Protein AF-A0A920QF18-F1 (afdb_monomer_lite)

Radius of gyration: 19.8 Å; chains: 1; bounding box: 41×37×58 Å

Structure (mmCIF, N/CA/C/O backbone):
data_AF-A0A920QF18-F1
#
_entry.id   AF-A0A920QF18-F1
#
loop_
_atom_site.group_PDB
_atom_site.id
_atom_site.type_symbol
_atom_site.label_atom_id
_atom_site.label_alt_id
_atom_site.label_comp_id
_atom_site.label_asym_id
_atom_site.label_entity_id
_atom_site.label_seq_id
_atom_site.pdbx_PDB_ins_code
_atom_site.Cartn_x
_atom_site.Cartn_y
_atom_site.Cartn_z
_atom_site.occupancy
_atom_site.B_iso_or_equiv
_atom_site.auth_seq_id
_atom_site.auth_comp_id
_atom_site.auth_asym_id
_atom_site.auth_atom_id
_atom_site.pdbx_PDB_model_num
ATOM 1 N N . MET A 1 1 ? -6.323 17.515 19.882 1.00 60.62 1 MET A N 1
ATOM 2 C CA . MET A 1 1 ? -6.539 16.444 18.883 1.00 60.62 1 MET A CA 1
ATOM 3 C C . MET A 1 1 ? -6.198 17.002 17.514 1.00 60.62 1 MET A C 1
ATOM 5 O O . MET A 1 1 ? -6.812 17.985 17.122 1.00 60.62 1 MET A O 1
ATOM 9 N N . ILE A 1 2 ? -5.207 16.441 16.819 1.00 70.31 2 ILE A N 1
ATOM 10 C CA . ILE A 1 2 ? -4.940 16.800 15.417 1.00 70.31 2 ILE A CA 1
ATOM 11 C C . ILE A 1 2 ? -6.120 16.292 14.580 1.00 70.31 2 ILE A C 1
ATOM 13 O O . ILE A 1 2 ? -6.584 15.171 14.790 1.00 70.31 2 ILE A O 1
ATOM 17 N N . ALA A 1 3 ? -6.629 17.112 13.662 1.00 80.94 3 ALA A N 1
ATOM 18 C CA . ALA A 1 3 ? -7.686 16.688 12.751 1.00 80.94 3 ALA A CA 1
ATOM 19 C C . ALA A 1 3 ? -7.169 15.559 11.838 1.00 80.94 3 ALA A C 1
ATOM 21 O O . ALA A 1 3 ? -6.080 15.666 11.275 1.00 80.94 3 ALA A O 1
ATOM 22 N N . THR A 1 4 ? -7.951 14.494 11.649 1.00 79.25 4 THR A N 1
ATOM 23 C CA . THR A 1 4 ? -7.624 13.359 10.760 1.00 79.25 4 THR A CA 1
ATOM 24 C C . THR A 1 4 ? -7.070 13.749 9.379 1.00 79.25 4 THR A C 1
ATOM 26 O O . THR A 1 4 ? -6.056 13.169 8.994 1.00 79.25 4 THR A O 1
ATOM 29 N N . PRO A 1 5 ? -7.620 14.737 8.638 1.00 80.88 5 PRO A N 1
ATOM 30 C CA . PRO A 1 5 ? -7.041 15.139 7.350 1.00 80.88 5 PRO A CA 1
ATOM 31 C C . PRO A 1 5 ? -5.638 15.750 7.477 1.00 80.88 5 PRO A C 1
ATOM 33 O O . PRO A 1 5 ? -4.786 15.518 6.624 1.00 80.88 5 PRO A O 1
ATOM 36 N N . VAL A 1 6 ? -5.369 16.485 8.559 1.00 86.25 6 VAL A N 1
ATOM 37 C CA . VAL A 1 6 ? -4.057 17.097 8.820 1.00 86.25 6 VAL A CA 1
ATOM 38 C C . VAL A 1 6 ? -3.016 16.016 9.116 1.00 86.25 6 VAL A C 1
ATOM 40 O O . VAL A 1 6 ? -1.902 16.067 8.602 1.00 86.25 6 VAL A O 1
ATOM 43 N N . PHE A 1 7 ? -3.395 14.992 9.884 1.00 86.00 7 PHE A N 1
ATOM 44 C CA . PHE A 1 7 ? -2.533 13.839 10.141 1.00 86.00 7 PHE A CA 1
ATOM 45 C C . PHE A 1 7 ? -2.157 13.100 8.846 1.00 86.00 7 PHE A C 1
ATOM 47 O O . PHE A 1 7 ? -0.980 12.818 8.616 1.00 86.00 7 PHE A O 1
ATOM 54 N N . LEU A 1 8 ? -3.135 12.845 7.971 1.00 86.75 8 LEU A N 1
ATOM 55 C CA . LEU A 1 8 ? -2.890 12.209 6.673 1.00 86.75 8 LEU A CA 1
ATOM 56 C C . LEU A 1 8 ? -1.972 13.041 5.784 1.00 86.75 8 LEU A C 1
ATOM 58 O O . LEU A 1 8 ? -1.092 12.483 5.130 1.00 86.75 8 LEU A O 1
ATOM 62 N N . PHE A 1 9 ? -2.157 14.359 5.764 1.00 88.81 9 PHE A N 1
ATOM 63 C CA . PHE A 1 9 ? -1.316 15.254 4.981 1.00 88.81 9 PHE A CA 1
ATOM 64 C C . PHE A 1 9 ? 0.154 15.171 5.417 1.00 88.81 9 PHE A C 1
ATOM 66 O O . PHE A 1 9 ? 1.030 14.946 4.580 1.00 88.81 9 PHE A O 1
ATOM 73 N N . TYR A 1 10 ? 0.430 15.268 6.722 1.00 91.62 10 TYR A N 1
ATOM 74 C CA . TYR A 1 10 ? 1.797 15.159 7.238 1.00 91.62 10 TYR A CA 1
ATOM 75 C C . TYR A 1 10 ? 2.403 13.771 7.014 1.00 91.62 10 TYR A C 1
ATOM 77 O O . TYR A 1 10 ? 3.557 13.674 6.600 1.00 91.62 10 TYR A O 1
ATOM 85 N N . SER A 1 11 ? 1.628 12.704 7.236 1.00 90.38 11 SER A N 1
ATOM 86 C CA . SER A 1 11 ? 2.094 11.329 7.030 1.00 90.38 11 SER A CA 1
ATOM 87 C C . SER A 1 11 ? 2.480 11.066 5.570 1.00 90.38 11 SER A C 1
ATOM 89 O O . SER A 1 11 ? 3.576 10.566 5.319 1.00 90.38 11 SER A O 1
ATOM 91 N N . ASN A 1 12 ? 1.639 11.462 4.608 1.00 91.69 12 ASN A N 1
ATOM 92 C CA . ASN A 1 12 ? 1.939 11.284 3.184 1.00 91.69 12 ASN A CA 1
ATOM 93 C C . ASN A 1 12 ? 3.096 12.179 2.724 1.00 91.69 12 ASN A C 1
ATOM 95 O O . ASN A 1 12 ? 3.935 11.737 1.945 1.00 91.69 12 ASN A O 1
ATOM 99 N N . THR A 1 13 ? 3.189 13.407 3.242 1.00 93.62 13 THR A N 1
ATOM 100 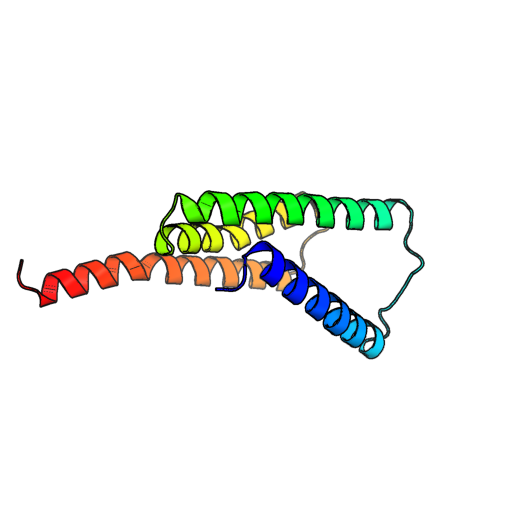C CA . THR A 1 13 ? 4.310 14.309 2.938 1.00 93.62 13 THR A CA 1
ATOM 101 C C . THR A 1 13 ? 5.634 13.703 3.395 1.00 93.62 13 THR A C 1
ATOM 103 O O . THR A 1 13 ? 6.577 13.618 2.612 1.00 93.62 13 THR A O 1
ATOM 106 N N . LEU A 1 14 ? 5.698 13.211 4.636 1.00 95.25 14 LEU A N 1
ATOM 107 C CA . LEU A 1 14 ? 6.881 12.525 5.152 1.00 95.25 14 LEU A CA 1
ATOM 108 C C . LEU A 1 14 ? 7.214 11.272 4.327 1.00 95.25 14 LEU A C 1
ATOM 110 O O . LEU A 1 14 ? 8.377 11.055 3.992 1.00 95.25 14 LEU A O 1
ATOM 114 N N . ALA A 1 15 ? 6.203 10.477 3.964 1.00 93.12 15 ALA A N 1
ATOM 115 C CA . ALA A 1 15 ? 6.388 9.278 3.152 1.00 93.12 15 ALA A CA 1
ATOM 116 C C . ALA A 1 15 ? 7.014 9.592 1.784 1.00 93.12 15 ALA A C 1
ATOM 118 O O . ALA A 1 15 ? 7.917 8.873 1.367 1.00 93.12 15 ALA A O 1
ATOM 119 N N . VAL A 1 16 ? 6.608 10.679 1.116 1.00 92.88 16 VAL A N 1
ATOM 120 C CA . VAL A 1 16 ? 7.203 11.101 -0.166 1.00 92.88 16 VAL A CA 1
ATOM 121 C C . VAL A 1 16 ? 8.698 11.381 -0.021 1.00 92.88 16 VAL A C 1
ATOM 123 O O . VAL A 1 16 ? 9.482 10.913 -0.845 1.00 92.88 16 VAL A O 1
ATOM 126 N N . PHE A 1 17 ? 9.118 12.081 1.036 1.00 94.81 17 PHE A N 1
ATOM 127 C CA . PHE A 1 17 ? 10.541 12.348 1.269 1.00 94.81 17 PHE A CA 1
ATOM 128 C C . PHE A 1 17 ? 11.330 11.074 1.580 1.00 94.81 17 PHE A C 1
ATOM 130 O O . PHE A 1 17 ? 12.421 10.887 1.044 1.00 94.81 17 PHE A O 1
ATOM 137 N N . LEU A 1 18 ? 10.776 10.180 2.404 1.00 95.94 18 LEU A N 1
ATOM 138 C CA . LEU A 1 18 ? 11.425 8.912 2.742 1.00 95.94 18 LEU A CA 1
ATOM 139 C C . LEU A 1 18 ? 11.555 7.998 1.521 1.00 95.94 18 LEU A C 1
ATOM 141 O O . LEU A 1 18 ? 12.638 7.483 1.254 1.00 95.94 18 LEU A O 1
ATOM 145 N N . VAL A 1 19 ? 10.480 7.830 0.749 1.00 93.19 19 VAL A N 1
ATOM 146 C CA . VAL A 1 19 ? 10.495 7.032 -0.484 1.00 93.19 19 VAL A CA 1
ATOM 147 C C . VAL A 1 19 ? 11.443 7.655 -1.506 1.00 93.19 19 VAL A C 1
ATOM 149 O O . VAL A 1 19 ? 12.234 6.934 -2.105 1.00 93.19 19 VAL A O 1
ATOM 152 N N . GLY A 1 20 ? 11.437 8.983 -1.657 1.00 92.12 20 GLY A N 1
ATOM 153 C CA . GLY A 1 20 ? 12.379 9.693 -2.522 1.00 92.12 20 GLY A CA 1
ATOM 154 C C . GLY A 1 20 ? 13.838 9.438 -2.136 1.00 92.12 20 GLY A C 1
ATOM 155 O O . GLY A 1 20 ? 14.649 9.111 -3.000 1.00 92.12 20 GLY A O 1
ATOM 156 N N . ALA A 1 21 ? 14.166 9.500 -0.841 1.00 94.12 21 ALA A N 1
ATOM 157 C CA . ALA A 1 21 ? 15.506 9.189 -0.343 1.00 94.12 21 ALA A CA 1
ATOM 158 C C . ALA A 1 21 ? 15.907 7.731 -0.624 1.00 94.12 21 ALA A C 1
ATOM 160 O O . ALA A 1 21 ? 17.024 7.483 -1.078 1.00 94.12 21 ALA A O 1
ATOM 161 N N . VAL A 1 22 ? 14.990 6.777 -0.418 1.00 95.25 22 VAL A N 1
ATOM 162 C CA . VAL A 1 22 ? 15.220 5.361 -0.747 1.00 95.25 22 VAL A CA 1
ATOM 163 C C . VAL A 1 22 ? 15.472 5.187 -2.243 1.00 95.25 22 VAL A C 1
ATOM 165 O O . VAL A 1 22 ? 16.438 4.530 -2.602 1.00 95.25 22 VAL A O 1
ATOM 168 N N . MET A 1 23 ? 14.669 5.812 -3.109 1.00 93.44 23 MET A N 1
ATOM 169 C CA . MET A 1 23 ? 14.818 5.697 -4.565 1.00 93.44 23 MET A CA 1
ATOM 170 C C . MET A 1 23 ? 16.136 6.276 -5.084 1.00 93.44 23 MET A C 1
ATOM 172 O O . MET A 1 23 ? 16.678 5.745 -6.054 1.00 93.44 23 MET A O 1
ATOM 176 N N . ILE A 1 24 ? 16.629 7.353 -4.464 1.00 93.94 24 ILE A N 1
ATOM 177 C CA . ILE A 1 24 ? 17.949 7.924 -4.761 1.00 93.94 24 ILE A CA 1
ATOM 178 C C . ILE A 1 24 ? 19.044 6.950 -4.319 1.00 93.94 24 ILE A C 1
ATOM 180 O O . ILE A 1 24 ? 19.952 6.671 -5.093 1.00 93.94 24 ILE A O 1
ATOM 184 N N . TYR A 1 25 ? 18.938 6.401 -3.106 1.00 95.69 25 TYR A N 1
ATOM 185 C CA . TYR A 1 25 ? 19.915 5.451 -2.571 1.00 95.69 25 TYR A CA 1
ATOM 186 C C . TYR A 1 25 ? 19.982 4.141 -3.371 1.00 95.69 25 TYR A C 1
ATOM 188 O O . TYR A 1 25 ? 21.066 3.604 -3.571 1.00 95.69 25 TYR A O 1
ATOM 196 N N . SER A 1 26 ? 18.845 3.628 -3.846 1.00 95.31 26 SER A N 1
ATOM 197 C CA . SER A 1 26 ? 18.783 2.407 -4.657 1.00 95.31 26 SER A CA 1
ATOM 198 C C . SER A 1 26 ? 19.024 2.636 -6.151 1.00 95.31 26 SER A C 1
ATOM 200 O O . SER A 1 26 ? 18.880 1.690 -6.921 1.00 95.31 26 SER A O 1
ATOM 202 N N . GLU A 1 27 ? 19.332 3.868 -6.574 1.00 90.75 27 GLU A N 1
ATOM 203 C CA . GLU A 1 27 ? 19.523 4.259 -7.983 1.00 90.75 27 GLU A CA 1
ATOM 204 C C . GLU A 1 27 ? 18.332 3.908 -8.903 1.00 90.75 27 GLU A C 1
ATOM 206 O O . GLU A 1 27 ? 18.447 3.837 -10.124 1.00 90.75 27 GLU A O 1
ATOM 211 N N . THR A 1 28 ? 17.144 3.707 -8.329 1.00 88.12 28 THR A N 1
ATOM 212 C CA . THR A 1 28 ? 15.922 3.330 -9.066 1.00 88.12 28 THR A CA 1
ATOM 213 C C . THR A 1 28 ? 15.090 4.534 -9.500 1.00 88.12 28 THR A C 1
ATOM 215 O O . THR A 1 28 ? 14.002 4.374 -10.056 1.00 88.12 28 THR A O 1
ATOM 218 N N . PHE A 1 29 ? 15.543 5.749 -9.195 1.00 87.38 29 PHE A N 1
ATOM 219 C CA . PHE A 1 29 ? 14.825 6.961 -9.556 1.00 87.38 29 PHE A CA 1
ATOM 220 C C . PHE A 1 29 ? 14.799 7.147 -11.080 1.00 87.38 29 PHE A C 1
ATOM 222 O O . PHE A 1 29 ? 15.836 7.283 -11.723 1.00 87.38 29 PHE A O 1
ATOM 229 N N . SER A 1 30 ? 13.599 7.183 -11.661 1.00 84.19 30 SER A N 1
ATOM 230 C CA . SER A 1 30 ? 13.402 7.431 -13.088 1.00 84.19 30 SER A CA 1
ATOM 231 C C . SER A 1 30 ? 12.155 8.275 -13.322 1.00 84.19 30 SER A C 1
ATOM 233 O O . SER A 1 30 ? 11.071 7.951 -12.843 1.00 84.19 30 SER A O 1
ATOM 235 N N . ILE A 1 31 ? 12.317 9.358 -14.083 1.00 80.56 31 ILE A N 1
ATOM 236 C CA . ILE A 1 31 ? 11.232 10.266 -14.495 1.00 80.56 31 ILE A CA 1
ATOM 237 C C . ILE A 1 31 ? 10.673 9.874 -15.873 1.00 80.56 31 ILE A C 1
ATOM 239 O O . ILE A 1 31 ? 9.557 10.255 -16.225 1.00 80.56 31 ILE A O 1
ATOM 243 N N . SER A 1 32 ? 11.418 9.083 -16.656 1.00 79.81 32 SER A N 1
ATOM 244 C CA . SER A 1 32 ? 10.990 8.623 -17.983 1.00 79.81 32 SER A CA 1
ATOM 245 C C . SER A 1 32 ? 9.988 7.476 -17.871 1.00 79.81 32 SER A C 1
ATOM 247 O O . SER A 1 32 ? 10.277 6.329 -18.208 1.00 79.81 32 SER A O 1
ATOM 249 N N . LEU A 1 33 ? 8.790 7.789 -17.383 1.00 82.44 33 LEU A N 1
ATOM 250 C CA . LEU A 1 33 ? 7.636 6.911 -17.499 1.00 82.44 33 LEU A CA 1
ATOM 251 C C . LEU A 1 33 ? 6.900 7.171 -18.813 1.00 82.44 33 LEU A C 1
ATOM 253 O O . LEU A 1 33 ? 6.786 8.301 -19.288 1.00 82.44 33 LEU A O 1
ATOM 257 N N . THR A 1 34 ? 6.350 6.100 -19.379 1.00 91.44 34 THR A N 1
ATOM 258 C CA . THR A 1 34 ? 5.401 6.191 -20.489 1.00 91.44 34 THR A CA 1
ATOM 259 C C . THR A 1 34 ? 4.109 6.865 -20.027 1.00 91.44 34 THR A C 1
ATOM 261 O O . THR A 1 34 ? 3.816 6.930 -18.831 1.00 91.44 34 THR A O 1
ATOM 264 N N . ILE A 1 35 ? 3.282 7.323 -20.971 1.00 90.31 35 ILE A N 1
ATOM 265 C CA . ILE A 1 35 ? 1.974 7.908 -20.637 1.00 90.31 35 ILE A CA 1
ATOM 266 C C . ILE A 1 35 ? 1.104 6.942 -19.820 1.00 90.31 35 ILE A C 1
ATOM 268 O O . ILE A 1 35 ? 0.459 7.352 -18.860 1.00 90.31 35 ILE A O 1
ATOM 272 N N . LEU A 1 36 ? 1.182 5.640 -20.121 1.00 88.31 36 LEU A N 1
ATOM 273 C CA . LEU A 1 36 ? 0.527 4.593 -19.338 1.00 88.31 36 LEU A CA 1
ATOM 274 C C . LEU A 1 36 ? 1.058 4.535 -17.898 1.00 88.31 36 LEU A C 1
ATOM 276 O O . LEU A 1 36 ? 0.266 4.426 -16.966 1.00 88.31 36 LEU A O 1
ATOM 280 N N . GLY A 1 37 ? 2.372 4.675 -17.698 1.00 88.38 37 GLY A N 1
ATOM 281 C CA . GLY A 1 37 ? 2.978 4.730 -16.365 1.00 88.38 37 GLY A CA 1
ATOM 282 C C . GLY A 1 37 ? 2.433 5.883 -15.519 1.00 88.38 37 GLY A C 1
ATOM 283 O O . GLY A 1 37 ? 1.997 5.664 -14.389 1.00 88.38 37 GLY A O 1
ATOM 284 N N . TRP A 1 38 ? 2.356 7.087 -16.088 1.00 92.50 38 TRP A N 1
ATOM 285 C CA . TRP A 1 38 ? 1.778 8.249 -15.403 1.00 92.50 38 TRP A CA 1
ATOM 286 C C . TRP A 1 38 ? 0.291 8.080 -15.095 1.00 92.50 38 TRP A C 1
ATOM 288 O O . TRP A 1 38 ? -0.145 8.394 -13.986 1.00 92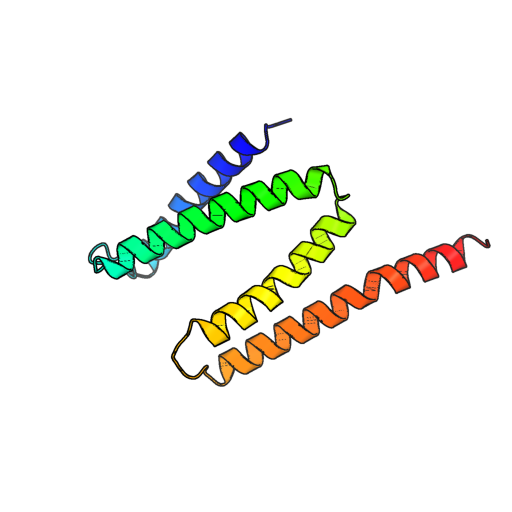.50 38 TRP A O 1
ATOM 298 N N . THR A 1 39 ? -0.487 7.535 -16.036 1.00 93.25 39 THR A N 1
ATOM 299 C CA . THR A 1 39 ? -1.912 7.258 -15.796 1.00 93.25 39 THR A CA 1
ATOM 300 C C . THR A 1 39 ? -2.112 6.220 -14.691 1.00 93.25 39 THR A C 1
ATOM 302 O O . THR A 1 39 ? -3.010 6.380 -13.868 1.00 93.25 39 THR A O 1
ATOM 305 N N . GLY A 1 40 ? -1.243 5.206 -14.613 1.00 90.75 40 GLY A N 1
ATOM 306 C CA . GLY A 1 40 ? -1.259 4.208 -13.546 1.00 90.75 40 GLY A CA 1
ATOM 307 C C . GLY A 1 40 ? -0.996 4.825 -12.173 1.00 90.75 40 GLY A C 1
ATOM 308 O O . GLY A 1 40 ? -1.748 4.564 -11.238 1.00 90.75 40 GLY A O 1
ATOM 309 N N . ILE A 1 41 ? 0.008 5.701 -12.061 1.00 90.81 41 ILE A N 1
ATOM 310 C CA . ILE A 1 41 ? 0.289 6.439 -10.818 1.00 90.81 41 ILE A CA 1
ATOM 311 C C . ILE A 1 41 ? -0.924 7.288 -10.419 1.00 90.81 41 ILE A C 1
ATOM 313 O O . ILE A 1 41 ? -1.390 7.196 -9.283 1.00 90.81 41 ILE A O 1
ATOM 317 N N . GLY A 1 42 ? -1.480 8.062 -11.358 1.00 94.38 42 GLY A N 1
ATOM 318 C CA . GLY A 1 42 ? -2.663 8.886 -11.107 1.00 94.38 42 GLY A CA 1
ATOM 319 C C . GLY A 1 42 ? -3.868 8.067 -10.630 1.00 94.38 42 GLY A C 1
ATOM 320 O O . GLY A 1 42 ? -4.529 8.448 -9.663 1.00 94.38 42 GLY A O 1
ATOM 321 N N . ALA A 1 43 ? -4.115 6.910 -11.250 1.00 93.88 43 ALA A N 1
ATOM 322 C CA . ALA A 1 43 ? -5.184 5.999 -10.854 1.00 93.88 43 ALA A CA 1
ATOM 323 C C . ALA A 1 43 ? -4.973 5.435 -9.440 1.00 93.88 43 ALA A C 1
ATOM 325 O O . ALA A 1 43 ? -5.912 5.427 -8.644 1.00 93.88 43 ALA A O 1
ATOM 326 N N . VAL A 1 44 ? -3.749 5.015 -9.097 1.00 91.56 44 VAL A N 1
ATOM 327 C CA . VAL A 1 44 ? -3.416 4.521 -7.749 1.00 91.56 44 VAL A CA 1
ATOM 328 C C . VAL A 1 44 ? -3.621 5.613 -6.700 1.00 91.56 44 VAL A C 1
ATOM 330 O O . VAL A 1 44 ? -4.248 5.347 -5.675 1.00 91.56 44 VAL A O 1
ATOM 333 N N . CYS A 1 45 ? -3.169 6.844 -6.957 1.00 92.31 45 CYS A N 1
ATOM 334 C CA . CYS A 1 45 ? -3.385 7.970 -6.046 1.00 92.31 45 CYS A CA 1
ATOM 335 C C . CYS A 1 45 ? -4.879 8.235 -5.812 1.00 92.31 45 CYS A C 1
ATOM 337 O O . CYS A 1 45 ? -5.306 8.355 -4.664 1.00 92.31 45 CYS A O 1
ATOM 339 N N . LEU A 1 46 ? -5.679 8.269 -6.882 1.00 94.81 46 LEU A N 1
ATOM 340 C CA . LEU A 1 46 ? -7.123 8.493 -6.797 1.00 94.81 46 LEU A CA 1
ATOM 341 C C . LEU A 1 46 ? -7.823 7.391 -5.986 1.00 94.81 46 LEU A C 1
ATOM 343 O O . LEU A 1 46 ? -8.572 7.685 -5.053 1.00 94.81 46 LEU A O 1
ATOM 347 N N . LEU A 1 47 ? -7.562 6.123 -6.320 1.00 93.81 47 LEU A N 1
ATOM 348 C CA . LEU A 1 47 ? -8.152 4.973 -5.632 1.00 93.81 47 LEU A CA 1
ATOM 349 C C . LEU A 1 47 ? -7.743 4.929 -4.157 1.00 93.81 47 LEU A C 1
ATOM 351 O O . LEU A 1 47 ? -8.584 4.658 -3.301 1.00 93.81 47 LEU A O 1
ATOM 355 N N . PHE A 1 48 ? -6.485 5.254 -3.847 1.00 90.69 48 PHE A N 1
ATOM 356 C CA . PHE A 1 48 ? -6.011 5.354 -2.471 1.00 90.69 48 PHE A CA 1
ATOM 357 C C . PHE A 1 48 ? -6.763 6.439 -1.693 1.00 90.69 48 PHE A C 1
ATOM 359 O O . PHE A 1 48 ? -7.240 6.175 -0.591 1.00 90.69 48 PHE A O 1
ATOM 366 N N . THR A 1 49 ? -6.940 7.637 -2.261 1.00 90.94 49 THR A N 1
ATOM 367 C CA . THR A 1 49 ? -7.716 8.709 -1.616 1.00 90.94 49 THR A CA 1
ATOM 368 C C . THR A 1 49 ? -9.160 8.286 -1.343 1.00 90.94 49 THR A C 1
ATOM 370 O O . THR A 1 49 ? -9.660 8.509 -0.238 1.00 90.94 49 THR A O 1
ATOM 373 N N . ILE A 1 50 ? -9.816 7.630 -2.306 1.00 93.00 50 ILE A N 1
ATOM 374 C CA . ILE A 1 50 ? -11.175 7.091 -2.136 1.00 93.00 50 ILE A CA 1
ATOM 375 C C . ILE A 1 50 ? -11.203 6.038 -1.015 1.00 93.00 50 ILE A C 1
ATOM 377 O O . ILE A 1 50 ? -12.063 6.093 -0.135 1.00 93.00 50 ILE A O 1
ATOM 381 N N . GLY A 1 51 ? -10.237 5.115 -1.001 1.00 89.44 51 GLY A N 1
ATOM 382 C CA . GLY 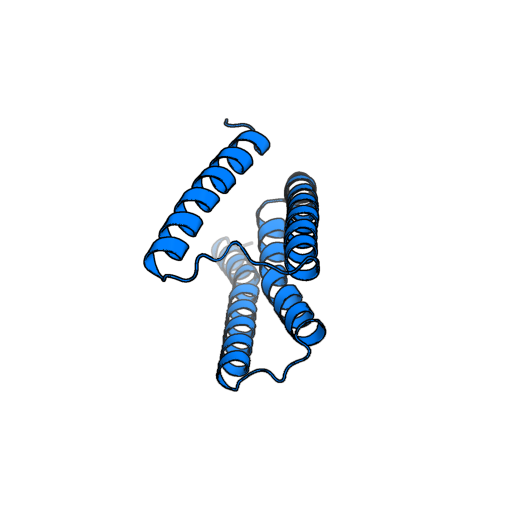A 1 51 ? -10.109 4.089 0.034 1.00 89.44 51 GLY A CA 1
ATOM 383 C C . GLY A 1 51 ? -9.925 4.681 1.432 1.00 89.44 51 GLY A C 1
ATOM 384 O O . GLY A 1 51 ? -10.628 4.289 2.362 1.00 89.44 51 GLY A O 1
ATOM 385 N N . GLN A 1 52 ? -9.057 5.686 1.577 1.00 88.00 52 GLN A N 1
ATOM 386 C CA . GLN A 1 52 ? -8.875 6.397 2.845 1.00 88.00 52 GLN A CA 1
ATOM 387 C C . GLN A 1 52 ? -10.163 7.102 3.281 1.00 88.00 52 GLN A C 1
ATOM 389 O O . GLN A 1 52 ? -10.555 7.002 4.444 1.00 88.00 52 GLN A O 1
ATOM 394 N N . PHE A 1 53 ? -10.875 7.758 2.362 1.00 88.19 53 PHE A N 1
ATOM 395 C CA . PHE A 1 53 ? -12.156 8.388 2.679 1.00 88.19 53 PHE A CA 1
ATOM 396 C C . PHE A 1 53 ? -13.174 7.380 3.236 1.00 88.19 53 PHE A C 1
ATOM 398 O O . PHE A 1 53 ? -13.809 7.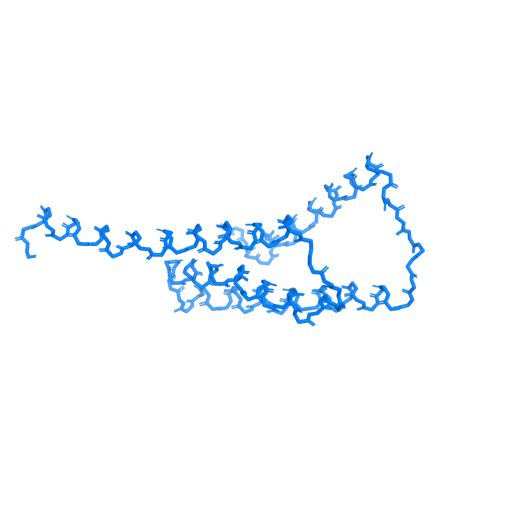649 4.264 1.00 88.19 53 PHE A O 1
ATOM 405 N N . PHE A 1 54 ? -13.293 6.202 2.617 1.00 87.88 54 PHE A N 1
ATOM 406 C CA . PHE A 1 54 ? -14.158 5.136 3.121 1.00 87.88 54 PHE A CA 1
ATOM 407 C C . PHE A 1 54 ? -13.675 4.556 4.444 1.00 87.88 54 PHE A C 1
ATOM 409 O O . PHE A 1 54 ? -14.499 4.342 5.329 1.00 87.88 54 PHE A O 1
ATOM 416 N N . LEU A 1 55 ? -12.370 4.367 4.630 1.00 84.81 55 LEU A N 1
ATOM 417 C CA . LEU A 1 55 ? -11.812 3.871 5.885 1.00 84.81 55 LEU A CA 1
ATOM 418 C C . LEU A 1 55 ? -12.134 4.817 7.050 1.00 84.81 55 LEU A C 1
ATOM 420 O O . LEU A 1 55 ? -12.675 4.388 8.072 1.00 84.81 55 LEU A O 1
ATOM 424 N N . PHE A 1 56 ? -11.874 6.117 6.896 1.00 82.94 56 PHE A N 1
ATOM 425 C CA . PHE A 1 56 ? -12.149 7.108 7.943 1.00 82.94 56 PHE A CA 1
ATOM 426 C C . PHE A 1 56 ? -13.638 7.371 8.161 1.00 82.94 56 PHE A C 1
ATOM 428 O O . PHE A 1 56 ? -14.039 7.743 9.262 1.00 82.94 56 PHE A O 1
ATOM 435 N N . THR A 1 57 ? -14.473 7.197 7.139 1.00 84.62 57 THR A N 1
ATOM 436 C CA . THR A 1 57 ? -15.928 7.314 7.296 1.00 84.62 57 THR A CA 1
ATOM 437 C C . THR A 1 57 ? -16.507 6.063 7.952 1.00 84.62 57 THR A C 1
ATOM 439 O O . THR A 1 57 ? -17.296 6.169 8.889 1.00 84.62 57 THR A O 1
ATOM 442 N N . GLY A 1 58 ? -16.079 4.879 7.519 1.00 82.00 58 GLY A N 1
ATOM 443 C CA . GLY A 1 58 ? -16.519 3.590 8.048 1.00 82.00 58 GLY A CA 1
ATOM 444 C C . GLY A 1 58 ? -16.126 3.410 9.511 1.00 82.00 58 GLY A C 1
ATOM 445 O O . GLY A 1 58 ? -16.983 3.111 10.333 1.00 82.00 58 GLY A O 1
ATOM 446 N N . THR A 1 59 ? -14.882 3.731 9.872 1.00 81.25 59 THR A N 1
ATOM 447 C CA . THR A 1 59 ? -14.384 3.685 11.266 1.00 81.25 59 THR A CA 1
ATOM 448 C C . THR A 1 59 ? -15.136 4.597 12.241 1.00 81.25 59 THR A C 1
ATOM 450 O O . THR A 1 59 ? -15.101 4.350 13.441 1.00 81.25 59 THR A O 1
ATOM 453 N N . LYS A 1 60 ? -15.853 5.629 11.771 1.00 80.38 60 LYS A N 1
ATOM 454 C CA . LYS A 1 60 ? -16.758 6.415 12.635 1.00 80.38 60 LYS A CA 1
ATOM 455 C C . LYS A 1 60 ? -18.038 5.658 12.992 1.00 80.38 60 LYS A C 1
ATOM 457 O O . LYS A 1 60 ? -18.637 5.941 14.023 1.00 80.38 60 LYS A O 1
ATOM 462 N N . HIS A 1 61 ? -18.453 4.722 12.142 1.00 80.69 61 HIS A N 1
ATOM 463 C CA . HIS A 1 61 ? -19.670 3.921 12.296 1.00 80.69 61 HIS A CA 1
ATOM 464 C C . HIS A 1 61 ? -19.378 2.520 12.855 1.00 80.69 61 HIS A C 1
ATOM 466 O O . HIS A 1 61 ? -20.243 1.900 13.467 1.00 80.69 61 HIS A O 1
ATOM 472 N N . THR A 1 62 ? -18.155 2.021 12.677 1.00 74.94 62 THR A N 1
ATOM 473 C CA . THR A 1 62 ? -17.685 0.736 13.198 1.00 74.94 62 THR A CA 1
ATOM 474 C C . THR A 1 62 ? -16.635 0.969 14.278 1.00 74.94 62 THR A C 1
ATOM 476 O O . THR A 1 62 ? -15.619 1.602 14.006 1.00 74.94 62 THR A O 1
ATOM 479 N N . GLY A 1 63 ? -16.830 0.424 15.484 1.00 74.62 63 GLY A N 1
ATOM 480 C CA . GLY A 1 63 ? -15.825 0.508 16.553 1.00 74.62 63 GLY A CA 1
ATOM 481 C C . GLY A 1 63 ? -14.446 -0.014 16.116 1.00 74.62 63 GLY A C 1
ATOM 482 O O . GLY A 1 63 ? -14.345 -0.827 15.194 1.00 74.62 63 GLY A O 1
ATOM 483 N N . SER A 1 64 ? -13.380 0.425 16.795 1.00 71.88 64 SER A N 1
ATOM 484 C CA . SER A 1 64 ? -11.981 0.155 16.404 1.00 71.88 64 SER A CA 1
ATOM 485 C C . SER A 1 64 ? -11.668 -1.330 16.179 1.00 71.88 64 SER A C 1
ATOM 487 O O . SER A 1 64 ? -10.902 -1.662 15.280 1.00 71.88 64 SER A O 1
ATOM 489 N N . THR A 1 65 ? -12.308 -2.227 16.934 1.00 70.94 65 THR A N 1
ATOM 490 C CA . THR A 1 65 ? -12.183 -3.685 16.783 1.00 70.94 65 THR A CA 1
ATOM 491 C C . THR A 1 65 ? -12.749 -4.210 15.462 1.00 70.94 65 THR A C 1
ATOM 493 O O . THR A 1 65 ? -12.178 -5.115 14.869 1.00 70.94 65 THR A O 1
ATOM 496 N N . GLN A 1 66 ? -13.870 -3.672 14.982 1.00 70.56 66 GLN A N 1
ATOM 497 C CA . GLN A 1 66 ? -14.460 -4.113 13.712 1.00 70.56 66 GLN A CA 1
ATOM 498 C C . GLN A 1 66 ? -13.681 -3.536 12.529 1.00 70.56 66 GLN A C 1
ATOM 500 O O . GLN A 1 66 ? -13.404 -4.243 11.564 1.00 70.56 66 GLN A O 1
ATOM 505 N N . ALA A 1 67 ? -13.243 -2.279 12.641 1.00 76.62 67 ALA A N 1
ATOM 506 C CA . ALA A 1 67 ? -12.371 -1.668 11.647 1.00 76.62 67 ALA A CA 1
ATOM 507 C C . ALA A 1 67 ? -11.045 -2.432 11.491 1.00 76.62 67 ALA A C 1
ATOM 509 O O . ALA A 1 67 ? -10.614 -2.681 10.369 1.00 76.62 67 ALA A O 1
ATOM 510 N N . SER A 1 68 ? -10.418 -2.864 12.592 1.00 76.62 68 SER A N 1
ATOM 511 C CA . SER A 1 68 ? -9.181 -3.649 12.519 1.00 76.62 68 SER A CA 1
ATOM 512 C C . SER A 1 68 ? -9.396 -5.042 11.919 1.00 76.62 68 SER A C 1
ATOM 514 O O . SER A 1 68 ? -8.535 -5.527 11.191 1.00 76.62 68 SER A O 1
ATOM 516 N N . LEU A 1 69 ? -10.550 -5.676 12.150 1.00 74.69 69 LEU A N 1
ATOM 517 C CA . LEU A 1 69 ? -10.910 -6.929 11.477 1.00 74.69 69 LEU A CA 1
ATOM 518 C C . LEU A 1 69 ? -11.085 -6.739 9.963 1.00 74.69 69 LEU A C 1
ATOM 520 O O . LEU A 1 69 ? -10.612 -7.575 9.200 1.00 74.69 69 LEU A O 1
ATOM 524 N N . ILE A 1 70 ? -11.691 -5.632 9.525 1.00 77.94 70 ILE A N 1
ATOM 525 C CA . ILE A 1 70 ? -11.816 -5.298 8.096 1.00 77.94 70 ILE A CA 1
ATOM 526 C C . ILE A 1 70 ? -10.435 -5.068 7.469 1.00 77.94 70 ILE A C 1
ATOM 528 O O . ILE A 1 70 ? -10.163 -5.587 6.389 1.00 77.94 70 ILE A O 1
ATOM 532 N N . LEU A 1 71 ? -9.534 -4.362 8.160 1.00 80.56 71 LEU A N 1
ATOM 533 C CA . LEU A 1 71 ? -8.160 -4.153 7.687 1.00 80.56 71 LEU A CA 1
ATOM 534 C C . LEU A 1 71 ? -7.370 -5.465 7.562 1.00 80.56 71 LEU A C 1
ATOM 536 O O . LEU A 1 71 ? -6.518 -5.582 6.692 1.00 80.56 71 LEU A O 1
ATOM 540 N N . ASN A 1 72 ? -7.689 -6.496 8.351 1.00 83.44 72 ASN A N 1
ATOM 541 C CA . ASN A 1 72 ? -7.088 -7.824 8.177 1.00 83.44 72 ASN A CA 1
ATOM 542 C C . ASN A 1 72 ? -7.545 -8.540 6.890 1.00 83.44 72 ASN A C 1
ATOM 544 O O . ASN A 1 72 ? -6.898 -9.495 6.470 1.00 83.44 72 ASN A O 1
ATOM 548 N N . ILE A 1 73 ? -8.633 -8.101 6.247 1.00 81.94 73 ILE A N 1
ATOM 549 C CA . ILE A 1 73 ? -9.095 -8.641 4.956 1.00 81.94 73 IL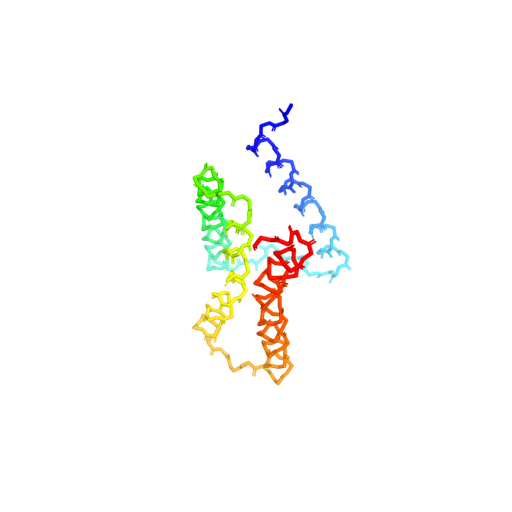E A CA 1
ATOM 550 C C . ILE A 1 73 ? -8.376 -7.955 3.784 1.00 81.94 73 ILE A C 1
ATOM 552 O O . ILE A 1 73 ? -8.234 -8.552 2.716 1.00 81.94 73 ILE A O 1
ATOM 556 N N . GLU A 1 74 ? -7.867 -6.735 3.977 1.00 86.38 74 GLU A N 1
ATOM 557 C CA . GLU A 1 74 ? -7.160 -5.965 2.948 1.00 86.38 74 GLU A CA 1
ATOM 558 C C . GLU A 1 74 ? -6.031 -6.758 2.257 1.00 86.38 74 GLU A C 1
ATOM 560 O O . GLU A 1 74 ? -6.009 -6.775 1.022 1.00 86.38 74 GLU A O 1
ATOM 565 N N . PRO A 1 75 ? -5.154 -7.505 2.967 1.00 87.44 75 PRO A N 1
ATOM 566 C CA . PRO A 1 75 ? -4.121 -8.300 2.309 1.00 87.44 75 PRO A CA 1
ATOM 567 C C . PRO A 1 75 ? -4.692 -9.414 1.422 1.00 87.44 75 PRO A C 1
ATOM 569 O O . PRO A 1 75 ? -4.118 -9.698 0.374 1.00 87.44 75 PRO A O 1
ATOM 572 N N . LEU A 1 76 ? -5.829 -10.025 1.782 1.00 88.19 76 LEU A N 1
ATOM 573 C CA . LEU A 1 76 ? -6.481 -11.044 0.945 1.00 88.19 76 LEU A CA 1
ATOM 574 C C . LEU A 1 76 ? -7.022 -10.430 -0.347 1.00 88.19 76 LEU A C 1
ATOM 576 O O . LEU A 1 76 ? -6.798 -10.976 -1.428 1.00 88.19 76 LEU A O 1
ATOM 580 N N . ILE A 1 77 ? -7.686 -9.275 -0.246 1.00 89.12 77 ILE A N 1
ATOM 581 C CA . ILE A 1 77 ? -8.182 -8.537 -1.417 1.00 89.12 77 ILE A CA 1
ATOM 582 C C . ILE A 1 77 ? -7.008 -8.135 -2.314 1.00 89.12 77 ILE A C 1
ATOM 584 O O . ILE A 1 77 ? -7.082 -8.299 -3.530 1.00 89.12 77 ILE A O 1
ATOM 588 N N . SER A 1 78 ? -5.905 -7.677 -1.720 1.00 89.88 78 SER A N 1
ATOM 589 C CA . SER A 1 78 ? -4.685 -7.313 -2.441 1.00 89.88 78 SER A CA 1
ATOM 590 C C . SER A 1 78 ? -4.058 -8.507 -3.171 1.00 89.88 78 SER A C 1
ATOM 592 O O . SER A 1 78 ? -3.682 -8.379 -4.334 1.00 89.88 78 SER A O 1
ATOM 594 N N . ILE A 1 79 ? -4.020 -9.697 -2.556 1.00 89.88 79 ILE A N 1
ATOM 595 C CA . ILE A 1 79 ? -3.544 -10.930 -3.209 1.00 89.88 79 ILE A CA 1
ATOM 596 C C . ILE A 1 79 ? -4.423 -11.286 -4.412 1.00 89.88 79 ILE A C 1
ATOM 598 O O . ILE A 1 79 ? -3.902 -11.574 -5.489 1.00 89.88 79 ILE A O 1
ATOM 602 N N . VAL A 1 80 ? -5.749 -11.241 -4.258 1.00 90.31 80 VAL A N 1
ATOM 603 C CA . VAL A 1 80 ? -6.682 -11.519 -5.361 1.00 90.31 80 VAL A CA 1
ATOM 604 C C . VAL A 1 80 ? -6.503 -10.499 -6.486 1.00 90.31 80 VAL A C 1
ATOM 606 O O . VAL A 1 80 ? -6.384 -10.884 -7.649 1.00 90.31 80 VAL A O 1
ATOM 609 N N . ALA A 1 81 ? -6.411 -9.212 -6.149 1.00 89.50 81 ALA A N 1
ATOM 610 C CA . ALA A 1 81 ? -6.150 -8.154 -7.116 1.00 89.50 81 ALA A CA 1
ATOM 611 C C . ALA A 1 81 ? -4.808 -8.365 -7.828 1.00 89.50 81 ALA A C 1
ATOM 613 O O . ALA A 1 81 ? -4.743 -8.228 -9.045 1.00 89.50 81 ALA A O 1
ATOM 614 N N . ALA A 1 82 ? -3.757 -8.763 -7.109 1.00 88.44 82 ALA A N 1
ATOM 615 C CA . ALA A 1 82 ? -2.459 -9.063 -7.697 1.00 88.44 82 ALA A CA 1
ATOM 616 C C . ALA A 1 82 ? -2.540 -10.240 -8.678 1.00 88.44 82 ALA A C 1
ATOM 618 O O . ALA A 1 82 ? -2.004 -10.132 -9.773 1.00 88.44 82 ALA A O 1
ATOM 619 N N . ILE A 1 83 ? -3.244 -11.324 -8.338 1.00 87.00 83 ILE A N 1
ATOM 620 C CA . ILE A 1 83 ? -3.426 -12.479 -9.235 1.00 87.00 83 ILE A CA 1
ATOM 621 C C . ILE A 1 83 ? -4.177 -12.082 -10.515 1.00 87.00 83 ILE A C 1
ATOM 623 O O . ILE A 1 83 ? -3.847 -12.572 -11.592 1.00 87.00 83 ILE A O 1
ATOM 627 N N . ILE A 1 84 ? -5.173 -11.198 -10.409 1.00 88.75 84 ILE A N 1
ATOM 628 C CA . ILE A 1 84 ? -5.980 -10.749 -11.554 1.00 88.75 84 ILE A CA 1
ATOM 629 C C . ILE A 1 84 ? -5.214 -9.738 -12.420 1.00 88.75 84 ILE A C 1
ATOM 631 O O . ILE A 1 84 ? -5.266 -9.809 -13.647 1.00 88.75 84 ILE A O 1
ATOM 635 N N . LEU A 1 85 ? -4.527 -8.778 -11.796 1.00 86.25 85 LEU A N 1
ATOM 636 C CA . LEU A 1 85 ? -3.901 -7.645 -12.482 1.00 86.25 85 LEU A CA 1
ATOM 637 C C . LEU A 1 85 ? -2.488 -7.957 -12.985 1.00 86.25 85 LEU A C 1
ATOM 639 O O . LEU A 1 85 ? -2.076 -7.420 -14.015 1.00 86.25 85 LEU A O 1
ATOM 643 N N . LEU A 1 86 ? -1.726 -8.814 -12.294 1.00 84.31 86 LEU A N 1
ATOM 644 C CA . LEU A 1 86 ? -0.433 -9.264 -12.801 1.00 84.31 86 LEU A CA 1
ATOM 645 C C . LEU A 1 86 ? -0.677 -10.348 -13.850 1.00 84.31 86 LEU A C 1
ATOM 647 O O . LEU A 1 86 ? -0.813 -11.527 -13.555 1.00 84.31 86 LEU A O 1
ATOM 651 N N . VAL A 1 87 ? -0.613 -9.945 -15.116 1.00 72.94 87 VAL A N 1
ATOM 652 C CA . VAL A 1 87 ? -0.737 -10.821 -16.298 1.00 72.94 87 VAL A CA 1
ATOM 653 C C . VAL A 1 87 ? 0.443 -11.816 -16.436 1.00 72.94 87 VAL A C 1
ATOM 655 O O . VAL A 1 87 ? 0.583 -12.511 -17.440 1.00 72.94 87 VAL A O 1
ATOM 658 N N . ARG A 1 88 ? 1.342 -11.903 -15.446 1.00 76.00 88 ARG A N 1
ATOM 659 C CA . ARG A 1 88 ? 2.510 -12.798 -15.448 1.00 76.00 88 ARG A CA 1
ATOM 660 C C . ARG A 1 88 ? 2.381 -13.864 -14.370 1.00 76.00 88 ARG A C 1
ATOM 662 O O . ARG A 1 88 ? 1.870 -13.609 -13.286 1.00 76.00 88 ARG A O 1
ATOM 669 N N . LYS A 1 89 ? 2.921 -15.053 -14.662 1.00 77.75 89 LYS A N 1
ATOM 670 C CA . LYS A 1 89 ? 3.016 -16.145 -13.687 1.00 77.75 89 LYS A CA 1
ATOM 671 C C . LYS A 1 89 ? 3.808 -15.679 -12.469 1.00 77.75 89 LYS A C 1
ATOM 673 O O . LYS A 1 89 ? 4.915 -15.160 -12.617 1.00 77.75 89 LYS A O 1
ATOM 678 N N . MET A 1 90 ? 3.235 -15.885 -11.288 1.00 81.62 90 MET A N 1
ATOM 679 C CA . MET A 1 90 ? 3.911 -15.585 -10.034 1.00 81.62 90 MET A CA 1
ATOM 680 C C . MET A 1 90 ? 5.092 -16.540 -9.831 1.00 81.62 90 MET A C 1
ATOM 682 O O . MET A 1 90 ? 5.045 -17.708 -10.228 1.00 81.62 90 MET A O 1
ATOM 686 N N . SER A 1 91 ? 6.169 -16.044 -9.227 1.00 89.50 91 SER A N 1
ATOM 687 C CA . SER A 1 91 ? 7.310 -16.885 -8.864 1.00 89.50 91 SER A CA 1
ATOM 688 C C . SER A 1 91 ? 6.960 -17.805 -7.689 1.00 89.50 91 SER A C 1
ATOM 690 O O . SER A 1 91 ? 6.055 -17.515 -6.904 1.00 89.50 91 SER A O 1
ATOM 692 N N . ILE A 1 92 ? 7.714 -18.897 -7.510 1.00 89.88 92 ILE A N 1
ATOM 693 C CA . ILE A 1 92 ? 7.555 -19.792 -6.348 1.00 89.88 92 ILE A CA 1
ATOM 694 C C . ILE A 1 92 ? 7.636 -19.001 -5.030 1.00 89.88 92 ILE A C 1
ATOM 696 O O . ILE A 1 92 ? 6.842 -19.232 -4.122 1.00 89.88 92 ILE A O 1
ATOM 700 N N . ALA A 1 93 ? 8.543 -18.023 -4.941 1.00 91.31 93 ALA A N 1
ATOM 701 C CA . ALA A 1 93 ? 8.689 -17.185 -3.752 1.00 91.31 93 ALA A CA 1
ATOM 702 C C . ALA A 1 93 ? 7.425 -16.358 -3.453 1.00 91.31 93 ALA A C 1
ATOM 704 O O . ALA A 1 93 ? 7.054 -16.201 -2.292 1.00 91.31 93 ALA A O 1
ATOM 705 N N . GLN A 1 94 ? 6.728 -15.871 -4.484 1.00 89.19 94 GLN A N 1
ATOM 706 C CA . GLN A 1 94 ? 5.470 -15.142 -4.312 1.00 89.19 94 GLN A CA 1
ATOM 707 C C . GLN A 1 94 ? 4.350 -16.055 -3.809 1.00 89.19 94 GLN A C 1
ATOM 709 O O . GLN A 1 94 ? 3.610 -15.655 -2.915 1.00 89.19 94 GLN A O 1
ATOM 714 N N . TYR A 1 95 ? 4.262 -17.292 -4.305 1.00 89.19 95 TYR A N 1
ATOM 715 C CA . TYR A 1 95 ? 3.305 -18.270 -3.779 1.00 89.19 95 TYR A CA 1
ATOM 716 C C . TYR A 1 95 ? 3.564 -18.602 -2.305 1.00 89.19 95 TYR A C 1
ATOM 718 O O . TYR A 1 95 ? 2.617 -18.682 -1.523 1.00 89.19 95 TYR A O 1
ATOM 726 N N . ILE A 1 96 ? 4.833 -18.729 -1.902 1.00 94.19 96 ILE A N 1
ATOM 727 C CA . ILE A 1 96 ? 5.203 -18.915 -0.490 1.00 94.19 96 ILE A CA 1
ATOM 728 C C . ILE A 1 96 ? 4.782 -17.692 0.332 1.00 94.19 96 ILE A C 1
ATOM 730 O O . ILE A 1 96 ? 4.158 -17.850 1.378 1.00 94.19 96 ILE A O 1
ATOM 734 N N . GLY A 1 97 ? 5.055 -16.478 -0.155 1.00 90.81 97 GLY A N 1
ATOM 735 C CA . GLY A 1 97 ? 4.620 -15.242 0.500 1.00 90.81 97 GLY A CA 1
ATOM 736 C C . GLY A 1 97 ? 3.101 -15.183 0.698 1.00 90.81 97 GLY A C 1
ATOM 737 O O . GLY A 1 97 ? 2.636 -14.893 1.798 1.00 90.81 97 GLY A O 1
ATOM 738 N N . VAL A 1 98 ? 2.326 -15.543 -0.330 1.00 90.50 98 VAL A N 1
ATOM 739 C CA . VAL A 1 98 ? 0.859 -15.653 -0.251 1.00 90.50 98 VAL A CA 1
ATOM 740 C C . VAL A 1 98 ? 0.436 -16.662 0.821 1.00 90.50 98 VAL A C 1
ATOM 742 O O . VAL A 1 98 ? -0.411 -16.345 1.656 1.00 90.50 98 VAL A O 1
ATOM 745 N N . ALA A 1 99 ? 1.050 -17.849 0.855 1.00 91.25 99 ALA A N 1
ATOM 746 C CA . ALA A 1 99 ? 0.744 -18.873 1.854 1.00 91.25 99 ALA A CA 1
ATOM 747 C C . ALA A 1 99 ? 1.041 -18.402 3.290 1.00 91.25 99 ALA A C 1
ATOM 749 O O . ALA A 1 99 ? 0.239 -18.637 4.198 1.00 91.25 99 ALA A O 1
ATOM 750 N N . VAL A 1 100 ? 2.153 -17.689 3.494 1.00 92.62 100 VAL A N 1
ATOM 751 C CA . VAL A 1 100 ? 2.518 -17.101 4.791 1.00 92.62 100 VAL A CA 1
ATOM 752 C C . VAL A 1 100 ? 1.476 -16.075 5.237 1.00 92.62 100 VAL A C 1
ATOM 754 O O . VAL A 1 100 ? 1.006 -16.151 6.372 1.00 92.62 100 VAL A O 1
ATOM 757 N N . VAL A 1 101 ? 1.064 -15.161 4.351 1.00 90.44 101 VAL A N 1
ATOM 758 C CA . VAL A 1 101 ? 0.048 -14.141 4.666 1.00 90.44 101 VAL A CA 1
ATOM 759 C C . VAL A 1 101 ? -1.286 -14.789 5.045 1.00 90.44 101 VAL A C 1
ATOM 761 O O . VAL A 1 101 ? -1.853 -14.447 6.081 1.00 90.44 101 VAL A O 1
ATOM 764 N N . ILE A 1 102 ? -1.765 -15.766 4.267 1.00 89.00 102 ILE A N 1
ATOM 765 C CA . ILE A 1 102 ? -3.023 -16.477 4.557 1.00 89.00 102 ILE A CA 1
ATOM 766 C C . ILE A 1 102 ? -2.953 -17.187 5.917 1.00 89.00 102 ILE A C 1
ATOM 768 O O . ILE A 1 102 ? -3.896 -17.108 6.710 1.00 89.00 102 ILE A O 1
ATOM 772 N N . THR A 1 103 ? -1.831 -17.845 6.215 1.00 89.25 103 THR A N 1
ATOM 773 C CA . THR A 1 103 ? -1.632 -18.553 7.489 1.00 89.25 103 THR A CA 1
ATOM 774 C C . THR A 1 103 ? -1.632 -17.580 8.668 1.00 89.25 103 THR A C 1
ATOM 776 O O . THR A 1 103 ? -2.338 -17.801 9.653 1.00 89.25 103 THR A O 1
ATOM 779 N N . ALA A 1 104 ? -0.900 -16.468 8.554 1.00 87.44 104 ALA A N 1
ATOM 780 C CA . ALA A 1 104 ? -0.825 -15.449 9.595 1.00 87.44 104 ALA A CA 1
ATOM 781 C C . ALA A 1 104 ? -2.200 -14.833 9.900 1.00 87.44 104 ALA A C 1
ATOM 783 O O . ALA A 1 104 ? -2.574 -14.708 11.067 1.00 87.44 104 ALA A O 1
ATOM 784 N N . LEU A 1 105 ? -2.977 -14.505 8.863 1.00 84.38 105 LEU A N 1
ATOM 785 C CA . LEU A 1 105 ? -4.321 -13.947 9.022 1.00 84.38 105 LEU A CA 1
ATOM 786 C C . LEU A 1 105 ? -5.296 -14.947 9.650 1.00 84.38 105 LEU A C 1
ATOM 788 O O . LEU A 1 105 ? -6.080 -14.567 10.520 1.00 84.38 105 LEU A O 1
ATOM 792 N N . SER A 1 106 ? -5.210 -16.222 9.263 1.00 82.88 106 SER A N 1
ATOM 793 C CA . SER A 1 106 ? -6.034 -17.288 9.847 1.00 82.88 106 SER A CA 1
ATOM 794 C C . SER A 1 106 ? -5.765 -17.421 11.351 1.00 82.88 106 SER A C 1
ATOM 796 O O . SER A 1 106 ? -6.690 -17.370 12.157 1.00 82.88 106 SER A O 1
ATOM 798 N N . MET A 1 107 ? -4.488 -17.454 11.749 1.00 83.25 107 MET A N 1
ATOM 799 C CA . MET A 1 107 ? -4.093 -17.514 13.162 1.00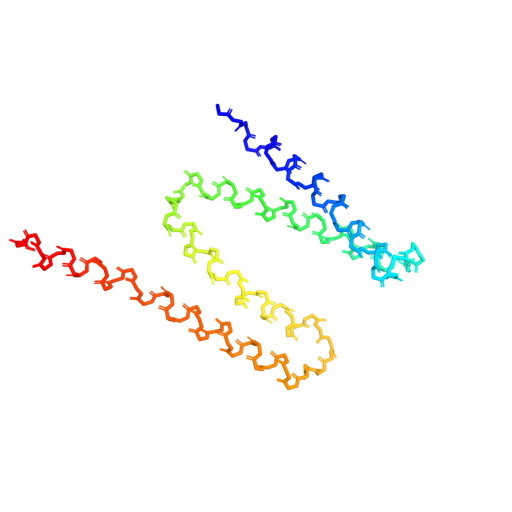 83.25 107 MET A CA 1
ATOM 800 C C . MET A 1 107 ? -4.487 -16.258 13.954 1.00 83.25 107 MET A C 1
ATOM 802 O O . MET A 1 107 ? -4.858 -16.348 15.126 1.00 83.25 107 MET A O 1
ATOM 806 N N . ALA A 1 108 ? -4.403 -15.074 13.342 1.00 77.94 108 ALA A N 1
ATOM 807 C CA . ALA A 1 108 ? -4.799 -13.824 13.984 1.00 77.94 108 ALA A CA 1
ATOM 808 C C . ALA A 1 108 ? -6.320 -13.757 14.222 1.00 77.94 108 ALA A C 1
ATOM 810 O O . ALA A 1 108 ? -6.756 -13.295 15.281 1.00 77.94 108 ALA A O 1
ATOM 811 N N . GLY A 1 109 ? -7.119 -14.258 13.274 1.00 67.62 109 GLY A N 1
ATOM 812 C CA . GLY A 1 109 ? -8.582 -14.286 13.342 1.00 67.62 109 GLY A CA 1
ATOM 813 C C . GLY A 1 109 ? -9.162 -15.222 14.410 1.00 67.62 109 GLY A C 1
ATOM 814 O O . GLY A 1 109 ? -10.273 -14.980 14.886 1.00 67.62 109 GLY A O 1
ATOM 815 N N . ASP A 1 110 ? -8.413 -16.237 14.846 1.00 62.69 110 ASP A N 1
ATOM 816 C CA . ASP A 1 110 ? -8.858 -17.212 15.856 1.00 62.69 110 ASP A CA 1
ATOM 817 C C . ASP A 1 110 ? -8.759 -16.692 17.306 1.00 62.69 110 ASP A C 1
ATOM 819 O O . ASP A 1 110 ? -9.464 -17.153 18.215 1.00 62.69 110 ASP A O 1
ATOM 823 N N . ASN A 1 111 ? -7.915 -15.686 17.546 1.00 58.91 111 ASN A N 1
ATOM 824 C CA . ASN A 1 111 ? -7.611 -15.180 18.887 1.00 58.91 111 ASN A CA 1
ATOM 825 C C . ASN A 1 111 ? -8.698 -14.338 19.598 1.00 58.91 111 ASN A C 1
ATOM 827 O O . ASN A 1 111 ? -8.763 -14.430 20.829 1.00 58.91 111 ASN A O 1
ATOM 831 N N . PRO A 1 112 ? -9.598 -13.573 18.940 1.00 55.81 112 PRO A N 1
ATOM 832 C CA . PRO A 1 112 ? -10.600 -12.783 19.654 1.00 55.81 112 PRO A CA 1
ATOM 833 C C . PRO A 1 112 ? -11.607 -13.677 20.387 1.00 55.81 112 PRO A C 1
ATOM 835 O O . PRO A 1 112 ? -11.861 -13.478 21.575 1.00 55.81 112 PRO A O 1
ATOM 838 N N . LYS A 1 113 ? -12.133 -14.722 19.728 1.00 53.88 113 LYS A N 1
ATOM 839 C CA . LYS A 1 113 ? -13.115 -15.641 20.338 1.00 53.88 113 LYS A CA 1
ATOM 840 C C . LYS A 1 113 ? -12.535 -16.365 21.554 1.00 53.88 113 LYS A C 1
ATOM 842 O O . LYS A 1 113 ? -13.224 -16.541 22.556 1.00 53.88 113 LYS A O 1
ATOM 847 N N . ARG A 1 114 ? -11.254 -16.742 21.500 1.00 55.62 114 ARG A N 1
ATOM 848 C CA . ARG A 1 114 ? -10.564 -17.432 22.599 1.00 55.62 114 ARG A CA 1
ATOM 849 C C . ARG A 1 114 ? -10.297 -16.516 23.795 1.00 55.62 114 ARG A C 1
ATOM 851 O O . ARG A 1 114 ? -10.368 -16.989 24.930 1.00 55.62 114 ARG A O 1
ATOM 858 N N . LEU A 1 115 ? -10.038 -15.229 23.554 1.00 59.22 115 LEU A N 1
ATOM 859 C CA . LEU A 1 115 ? -9.861 -14.223 24.603 1.00 59.22 115 LEU A CA 1
ATOM 860 C C . LEU A 1 115 ? -11.185 -13.938 25.329 1.00 59.22 115 LEU A C 1
ATOM 862 O O . LEU A 1 115 ? -11.230 -14.013 26.556 1.00 59.22 115 LEU A O 1
ATOM 866 N N . PHE A 1 116 ? -12.277 -13.737 24.580 1.00 58.66 116 PHE A N 1
ATOM 867 C CA . PHE A 1 116 ? -13.619 -13.550 25.148 1.00 58.66 116 PHE A CA 1
ATOM 868 C C . PHE A 1 116 ? -14.084 -14.770 25.964 1.00 58.66 116 PHE A C 1
ATOM 870 O O . PHE A 1 116 ? -14.618 -14.611 27.061 1.00 58.66 116 PHE A O 1
ATOM 877 N N . LEU A 1 117 ? -13.827 -15.995 25.486 1.00 63.31 117 LEU A N 1
ATOM 878 C CA . LEU A 1 117 ? -14.156 -17.225 26.220 1.00 63.31 117 LEU A CA 1
ATOM 879 C C . LEU A 1 117 ? -13.290 -17.423 27.476 1.00 63.31 117 LEU A C 1
ATOM 881 O O . LEU A 1 117 ? -13.788 -17.915 28.489 1.00 63.31 117 LEU A O 1
ATOM 885 N N . ARG A 1 118 ? -12.010 -17.026 27.450 1.00 58.97 118 ARG A N 1
ATOM 886 C CA . ARG A 1 118 ? -11.142 -17.040 28.641 1.00 58.97 118 ARG A CA 1
ATOM 887 C C . ARG A 1 118 ? -11.594 -16.034 29.694 1.00 58.97 118 ARG A C 1
ATOM 889 O O . ARG A 1 118 ? -11.601 -16.381 30.870 1.00 58.97 118 ARG A O 1
ATOM 896 N N . GLN A 1 119 ? -11.998 -14.837 29.277 1.00 61.56 119 GLN A N 1
ATOM 897 C CA . GLN A 1 119 ? -12.474 -13.794 30.183 1.00 61.56 119 GLN A CA 1
ATOM 898 C C . GLN A 1 119 ? -13.780 -14.220 30.867 1.00 61.56 119 GLN A C 1
ATOM 900 O O . GLN A 1 119 ? -13.864 -14.171 32.090 1.00 61.56 119 GLN A O 1
ATOM 905 N N . LYS A 1 120 ? -14.733 -14.783 30.106 1.00 58.12 120 LYS A N 1
ATOM 906 C CA . LYS A 1 120 ? -15.992 -15.323 30.649 1.00 58.12 120 LYS A CA 1
ATOM 907 C C . LYS A 1 120 ? -15.770 -16.462 31.654 1.00 58.12 120 LYS A C 1
ATOM 909 O O . LYS A 1 120 ? -16.447 -16.545 32.672 1.00 58.12 120 LYS A O 1
ATOM 914 N N . ARG A 1 121 ? -14.770 -17.314 31.400 1.00 63.12 121 ARG A N 1
ATOM 915 C CA . ARG A 1 121 ? -14.376 -18.409 32.302 1.00 63.12 121 ARG A CA 1
ATOM 916 C C . ARG A 1 121 ? -13.698 -17.919 33.590 1.00 63.12 121 ARG A C 1
ATOM 918 O O . ARG A 1 121 ? -13.725 -18.641 34.578 1.00 63.12 121 ARG A O 1
ATOM 925 N N . GLN A 1 122 ? -13.097 -16.726 33.588 1.00 60.72 122 GLN A N 1
ATOM 926 C CA . GLN A 1 122 ? -12.472 -16.120 34.771 1.00 60.72 122 GLN A CA 1
ATOM 927 C C . GLN A 1 122 ? -13.440 -15.267 35.604 1.00 60.72 122 GLN A C 1
ATOM 929 O O . GLN A 1 122 ? -13.219 -15.129 36.802 1.00 60.72 122 GLN A O 1
ATOM 934 N N . THR A 1 123 ? -14.512 -14.731 35.015 1.00 61.62 123 THR A N 1
ATOM 935 C CA . THR A 1 123 ? -15.501 -13.901 35.729 1.00 61.62 123 THR A CA 1
ATOM 936 C C . THR A 1 123 ? -16.699 -14.665 36.299 1.00 61.62 123 THR A C 1
ATOM 938 O O . THR A 1 123 ? -17.545 -14.040 36.922 1.00 61.62 123 THR A O 1
ATOM 941 N N . GLY A 1 124 ? -16.781 -15.991 36.143 1.00 56.91 124 GLY A N 1
ATOM 942 C CA . GLY A 1 124 ? -17.774 -16.809 36.856 1.00 56.91 124 GLY A CA 1
ATOM 943 C C . GLY A 1 124 ? -19.241 -16.434 36.595 1.00 56.91 124 GLY A C 1
ATOM 944 O O . GLY A 1 124 ? -20.051 -16.507 37.514 1.00 56.91 124 GLY A O 1
ATOM 945 N N . THR A 1 125 ? -19.575 -16.037 35.363 1.00 54.00 125 THR A N 1
ATOM 946 C CA . THR A 1 125 ? -20.959 -15.841 34.884 1.00 54.00 125 THR A CA 1
ATOM 947 C C . THR A 1 125 ? -21.245 -16.703 33.666 1.00 54.00 125 THR A C 1
ATOM 949 O O . THR A 1 125 ? -20.483 -16.567 32.672 1.00 54.00 125 THR A O 1
#

Foldseek 3Di:
DPDPVNVVVVVVVVVVVVVVVVCVVVVVDDPPDDPVRVVVVVVVVVVVVVVVVCLVVVCVVDPPVVSVLVVLCVVVVVVVCCVVVVPDDDDPVVVVVVVVSVVVSVVVVVPPVVVVVVVCVVVVD

pLDDT: mean 82.95, std 11.36, range [53.88, 95.94]

Secondary structure (DSSP, 8-state):
---HHHHHHHHHHHHHHHHHHHHHHTT-------HHHHHHHHHHHHHHHHHHHHHHHHHHHS-HHHHHHHHTTHHHHHHHHHHHH--SPPPHHHHHHHHHHHHHHHHHHHHHHHHHHHHHHHTT-

Sequence (125 aa):
MIATPVFLFYSNTLAVFLVGAVMIYSETFSISLTILGWTGIGAVCLLFTIGQFFLFTGTKHTGSTQASLILNIEPLISIVAAIILLVRKMSIAQYIGVAVVITALSMAGDNPKRLFLRQKRQTGT